Protein AF-A0A9E3TRL7-F1 (afdb_monomer)

Radius of gyration: 17.36 Å; Cα contacts (8 Å, |Δi|>4): 74; chains: 1; bounding box: 48×27×43 Å

Solvent-accessible surface area (backbone atoms only — not comparable to full-atom values): 5592 Å² total; per-residue (Å²): 137,81,79,78,60,80,66,54,63,57,51,54,54,38,42,76,64,70,74,45,80,61,47,76,40,93,56,48,76,68,41,51,72,34,53,70,64,36,50,56,51,36,52,52,23,47,75,64,69,25,40,37,30,42,95,90,44,77,41,52,45,81,60,70,53,66,76,56,54,50,54,35,50,54,50,54,52,52,5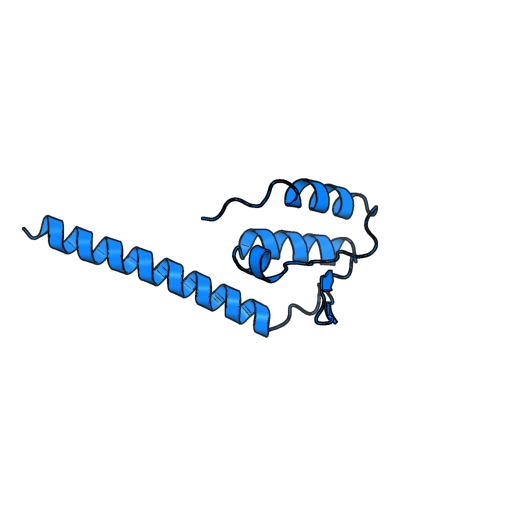3,51,49,52,54,51,51,54,52,53,54,49,54,56,60,72,74,106

pLDDT: mean 71.03, std 10.07, range [49.06, 89.88]

Mean predicted aligned error: 10.87 Å

Sequence (96 aa):
MIDPPAWLSGLMAEIGRHHVGITLGLAMSRLERSCKNWHQLAELCGIFGTPLANQDGAYDPIDYNDGLLVLCGMMSEAELHVIRSSLHDGSRAVAR

Structure (mmCIF, N/CA/C/O backbone):
data_AF-A0A9E3TRL7-F1
#
_entry.id   AF-A0A9E3TRL7-F1
#
loop_
_atom_site.group_PDB
_atom_site.id
_atom_site.type_symbol
_atom_site.label_atom_id
_atom_site.label_alt_id
_atom_site.label_comp_id
_atom_site.label_asym_id
_atom_site.label_entity_id
_atom_site.label_seq_id
_atom_site.pdbx_PDB_ins_code
_atom_site.Cartn_x
_atom_site.Cartn_y
_atom_site.Cartn_z
_atom_site.occupancy
_atom_site.B_iso_or_equiv
_atom_site.auth_seq_id
_atom_site.auth_comp_id
_atom_site.auth_asym_id
_atom_site.auth_atom_id
_atom_site.pdbx_PDB_model_num
ATOM 1 N N . MET A 1 1 ? 10.485 4.138 -11.077 1.00 49.06 1 MET A N 1
ATOM 2 C CA . MET A 1 1 ? 10.049 4.666 -9.768 1.00 49.06 1 MET A CA 1
ATOM 3 C C . MET A 1 1 ? 8.892 5.626 -10.002 1.00 49.06 1 MET A C 1
ATOM 5 O O . MET A 1 1 ? 9.112 6.729 -10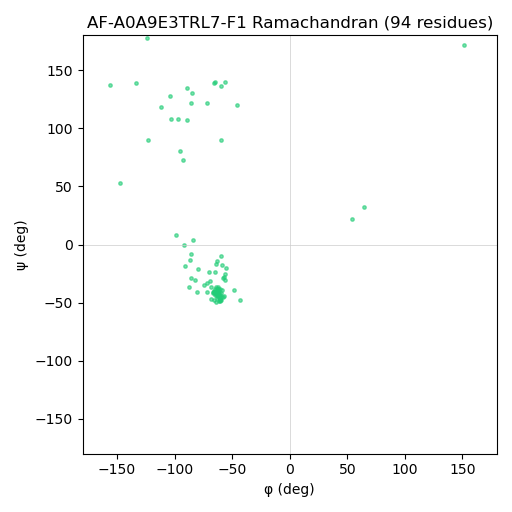.476 1.00 49.06 1 MET A O 1
ATOM 9 N N . ILE A 1 2 ? 7.658 5.152 -9.825 1.00 57.00 2 ILE A N 1
ATOM 10 C CA . ILE A 1 2 ? 6.439 5.951 -10.019 1.00 57.00 2 ILE A CA 1
ATOM 11 C C . ILE A 1 2 ? 6.178 6.693 -8.709 1.00 57.00 2 ILE A C 1
ATOM 13 O O . ILE A 1 2 ? 6.050 6.049 -7.666 1.00 57.00 2 ILE A O 1
ATOM 17 N N . ASP A 1 3 ? 6.123 8.022 -8.746 1.00 56.38 3 ASP A N 1
ATOM 18 C CA . ASP A 1 3 ? 5.806 8.813 -7.559 1.00 56.38 3 ASP A CA 1
ATOM 19 C C . ASP A 1 3 ? 4.415 8.448 -7.009 1.00 56.38 3 ASP A C 1
ATOM 21 O O . ASP A 1 3 ? 3.465 8.287 -7.790 1.00 56.38 3 ASP A O 1
ATOM 25 N N . PRO A 1 4 ? 4.261 8.296 -5.677 1.00 63.44 4 PRO A N 1
ATOM 26 C CA . PRO A 1 4 ? 2.948 8.127 -5.078 1.00 63.44 4 PRO A CA 1
ATOM 27 C C . PRO A 1 4 ? 2.039 9.298 -5.457 1.00 63.44 4 PRO A C 1
ATOM 29 O O . PRO A 1 4 ? 2.471 10.453 -5.436 1.00 63.44 4 PRO A O 1
ATOM 32 N N . PRO A 1 5 ? 0.760 9.037 -5.757 1.00 69.75 5 PRO A N 1
ATOM 33 C CA . PRO A 1 5 ? -0.172 10.115 -6.014 1.00 69.75 5 PRO A CA 1
ATOM 34 C C . PRO A 1 5 ? -0.369 10.948 -4.740 1.00 69.75 5 PRO A C 1
ATOM 36 O O . PRO A 1 5 ? -0.485 10.404 -3.644 1.00 69.75 5 PRO A O 1
ATOM 39 N N . ALA A 1 6 ? -0.445 12.273 -4.887 1.00 74.75 6 ALA A N 1
ATOM 40 C CA . ALA A 1 6 ? -0.454 13.222 -3.767 1.00 74.75 6 ALA A CA 1
ATOM 41 C C . ALA A 1 6 ? -1.567 12.982 -2.724 1.00 74.75 6 ALA A C 1
ATOM 43 O O . ALA A 1 6 ? -1.415 13.344 -1.559 1.00 74.75 6 ALA A O 1
ATOM 44 N N . TRP A 1 7 ? -2.674 12.346 -3.119 1.00 77.12 7 TRP A N 1
ATOM 45 C CA . TRP A 1 7 ? -3.774 12.007 -2.214 1.00 77.12 7 TRP A CA 1
ATOM 46 C C . TRP A 1 7 ? -3.422 10.895 -1.211 1.00 77.12 7 TRP A C 1
ATOM 48 O O . TRP A 1 7 ? -4.036 10.829 -0.147 1.00 77.12 7 TRP A O 1
ATOM 58 N N . LEU A 1 8 ? -2.434 10.043 -1.513 1.00 76.44 8 LEU A N 1
ATOM 59 C CA . LEU A 1 8 ? -2.083 8.884 -0.689 1.00 76.44 8 LEU A CA 1
ATOM 60 C C . LEU A 1 8 ? -1.588 9.300 0.700 1.00 76.44 8 LEU A C 1
ATOM 62 O O . LEU A 1 8 ? -2.023 8.744 1.704 1.00 76.44 8 LEU A O 1
ATOM 66 N N . SER A 1 9 ? -0.726 10.314 0.764 1.00 79.44 9 SER A N 1
ATOM 67 C CA . SER A 1 9 ? -0.181 10.817 2.029 1.00 79.44 9 SER A CA 1
ATOM 68 C C . SER A 1 9 ? -1.268 11.410 2.929 1.00 79.44 9 SER A C 1
ATOM 70 O O . SER A 1 9 ? -1.228 11.230 4.143 1.00 79.44 9 SER A O 1
ATOM 72 N N . GLY A 1 10 ? -2.260 12.087 2.338 1.00 80.94 10 GLY A N 1
ATOM 73 C CA . GLY A 1 10 ? -3.413 12.611 3.073 1.00 80.94 10 GLY A CA 1
ATOM 74 C C . GLY A 1 10 ? -4.291 11.494 3.636 1.00 80.94 10 GLY A C 1
ATOM 75 O O . GLY A 1 10 ? -4.679 11.548 4.797 1.00 80.94 10 GLY A O 1
ATOM 76 N N . LEU A 1 11 ? -4.532 10.441 2.850 1.00 79.88 11 LEU A N 1
ATOM 77 C CA . LEU A 1 11 ? -5.282 9.272 3.308 1.00 79.88 11 LEU A CA 1
ATOM 78 C C . LEU A 1 11 ? -4.567 8.542 4.456 1.00 79.88 11 LEU A C 1
ATOM 80 O O . LEU A 1 11 ? -5.195 8.224 5.461 1.00 79.88 11 LEU A O 1
ATOM 84 N N . MET A 1 12 ? -3.255 8.315 4.337 1.00 78.38 12 MET A N 1
ATOM 85 C CA . MET A 1 12 ? -2.447 7.692 5.394 1.00 78.38 12 MET A CA 1
ATOM 86 C C . MET A 1 12 ? -2.491 8.491 6.703 1.00 78.38 12 MET A C 1
ATOM 88 O O . MET A 1 12 ? -2.577 7.903 7.780 1.00 78.38 12 MET A O 1
ATOM 92 N N . ALA A 1 13 ? -2.471 9.825 6.619 1.00 82.75 13 ALA A N 1
ATOM 93 C CA . ALA A 1 13 ? -2.585 10.691 7.789 1.00 82.75 13 ALA A CA 1
ATOM 94 C C . ALA A 1 13 ? -3.953 10.565 8.484 1.00 82.75 13 ALA A C 1
ATOM 96 O O . ALA A 1 13 ? -4.012 10.555 9.712 1.00 82.75 13 ALA A O 1
ATOM 97 N N . GLU A 1 14 ? -5.039 10.430 7.722 1.00 80.06 14 GLU A N 1
ATOM 98 C CA . GLU A 1 14 ? -6.389 10.267 8.275 1.00 80.06 14 GLU A CA 1
ATOM 99 C C . GLU A 1 14 ? -6.633 8.860 8.848 1.00 80.06 14 GLU A C 1
ATOM 101 O O . GLU A 1 14 ? -7.274 8.731 9.896 1.00 80.06 14 GLU A O 1
ATOM 106 N N . ILE A 1 15 ? -6.048 7.815 8.246 1.00 80.12 15 ILE A N 1
ATOM 107 C CA . ILE A 1 15 ? -6.012 6.461 8.832 1.00 80.12 15 ILE A CA 1
ATOM 108 C C . ILE A 1 15 ? -5.280 6.495 10.179 1.00 80.12 15 ILE A C 1
ATOM 110 O O . ILE A 1 15 ? -5.806 6.011 11.179 1.00 80.12 15 ILE A O 1
ATOM 114 N N . GLY A 1 16 ? -4.115 7.153 10.237 1.00 76.12 16 GLY A N 1
ATOM 115 C CA . GLY A 1 16 ? -3.331 7.290 11.469 1.00 76.12 16 GLY A CA 1
ATOM 116 C C . GLY A 1 16 ? -4.026 8.074 12.590 1.00 76.12 16 GLY A C 1
ATOM 117 O O . GLY A 1 16 ? -3.599 8.027 13.742 1.00 76.12 16 GLY A O 1
ATOM 118 N N . ARG A 1 17 ? -5.110 8.789 12.274 1.00 81.75 17 ARG A N 1
ATOM 119 C CA . ARG A 1 17 ? -5.953 9.519 13.232 1.00 81.75 17 ARG A CA 1
ATOM 120 C C . ARG A 1 17 ? -7.222 8.760 13.625 1.00 81.75 17 ARG A C 1
ATOM 122 O O . ARG A 1 17 ? -8.083 9.359 14.268 1.00 81.75 17 ARG A O 1
ATOM 129 N N . HIS A 1 18 ? -7.374 7.492 13.228 1.00 72.44 18 HIS A N 1
ATOM 130 C CA . HIS A 1 18 ? -8.597 6.693 13.409 1.00 72.44 18 HIS A CA 1
ATOM 131 C C . HIS A 1 18 ? -9.876 7.351 12.841 1.00 72.44 18 HIS A C 1
ATOM 133 O O . HIS A 1 18 ? -10.985 7.025 13.258 1.00 72.44 18 HIS A O 1
ATOM 139 N N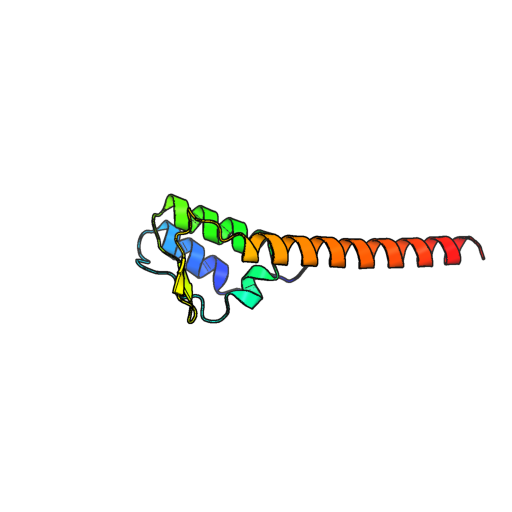 . HIS A 1 19 ? -9.751 8.279 11.886 1.00 75.81 19 HIS A N 1
ATOM 140 C CA . HIS A 1 19 ? -10.903 8.958 11.273 1.00 75.81 19 HIS A CA 1
ATOM 141 C C . HIS A 1 19 ? -11.504 8.177 10.095 1.00 75.81 19 HIS A C 1
ATOM 143 O O . HIS A 1 19 ? -12.565 8.533 9.584 1.00 75.81 19 HIS A O 1
ATOM 149 N N . VAL A 1 20 ? -10.844 7.100 9.667 1.00 72.69 20 VAL A N 1
ATOM 150 C CA . VAL A 1 20 ? -11.249 6.268 8.532 1.00 72.69 20 VAL A CA 1
ATOM 151 C C . VAL A 1 20 ? -11.680 4.903 9.058 1.00 72.69 20 VAL A C 1
ATOM 153 O O . VAL A 1 20 ? -10.880 4.206 9.664 1.00 72.69 20 VAL A O 1
ATOM 156 N N . GLY A 1 21 ? -12.941 4.520 8.841 1.00 64.50 21 GLY A N 1
ATOM 157 C CA . GLY A 1 21 ? -13.462 3.199 9.227 1.00 64.50 21 GLY A CA 1
ATOM 158 C C . GLY A 1 21 ? -13.334 2.128 8.138 1.00 64.50 21 GLY A C 1
ATOM 159 O O . GLY A 1 21 ? -13.416 0.941 8.434 1.00 64.50 21 GLY A O 1
ATOM 160 N N . ILE A 1 22 ? -13.143 2.534 6.879 1.00 65.69 22 ILE A N 1
ATOM 161 C CA . ILE A 1 22 ? -12.927 1.638 5.738 1.00 65.69 22 ILE A CA 1
ATOM 162 C C . ILE A 1 22 ? -12.177 2.385 4.633 1.00 65.69 22 ILE A C 1
ATOM 164 O O . ILE A 1 22 ? -12.499 3.537 4.329 1.00 65.69 22 ILE A O 1
ATOM 168 N N . THR A 1 23 ? -11.193 1.733 4.017 1.00 70.38 23 THR A N 1
ATOM 169 C CA . THR A 1 23 ? -10.439 2.311 2.898 1.00 70.38 23 THR A CA 1
ATOM 170 C C . THR A 1 23 ? -10.924 1.700 1.588 1.00 70.38 23 THR A C 1
ATOM 172 O O . THR A 1 23 ? -10.641 0.540 1.302 1.00 70.38 23 THR A O 1
ATOM 175 N N . LEU A 1 24 ? -11.657 2.476 0.780 1.00 65.50 24 LEU A N 1
ATOM 176 C CA . LEU A 1 24 ? -12.1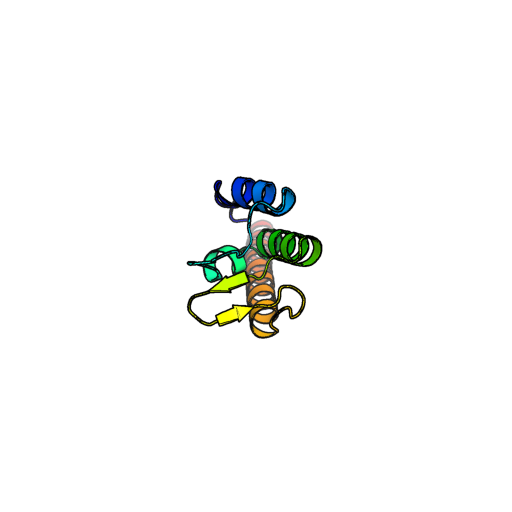74 2.039 -0.522 1.00 65.50 24 LEU A CA 1
ATOM 177 C C . LEU A 1 24 ? -11.165 2.329 -1.638 1.00 65.50 24 LEU A C 1
ATOM 179 O O . LEU A 1 24 ? -10.975 3.479 -2.038 1.00 65.50 24 LEU A O 1
ATOM 183 N N . GLY A 1 25 ? -10.516 1.295 -2.166 1.00 65.25 25 GLY A N 1
ATOM 184 C CA . GLY A 1 25 ? -9.511 1.444 -3.212 1.00 65.25 25 GLY A CA 1
ATOM 185 C C . GLY A 1 25 ? -10.084 1.255 -4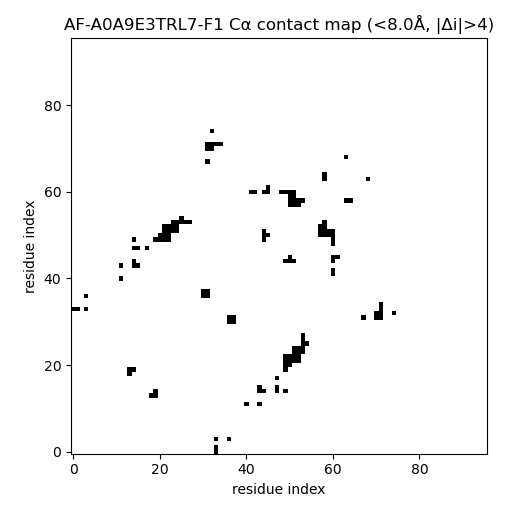.611 1.00 65.25 25 GLY A C 1
ATOM 186 O O . GLY A 1 25 ? -9.861 0.228 -5.230 1.00 65.25 25 GLY A O 1
ATOM 187 N N . LEU A 1 26 ? -10.727 2.285 -5.172 1.00 54.75 26 LEU A N 1
ATOM 188 C CA . LEU A 1 26 ? -11.307 2.260 -6.532 1.00 54.75 26 LEU A CA 1
ATOM 189 C C . LEU A 1 26 ? -10.282 1.984 -7.663 1.00 54.75 26 LEU A C 1
ATOM 191 O O . LEU A 1 26 ? -10.648 1.809 -8.822 1.00 54.75 26 LEU A O 1
ATOM 195 N N . ALA A 1 27 ? -8.985 1.992 -7.344 1.00 56.88 27 ALA A N 1
ATOM 196 C CA . ALA A 1 27 ? -7.901 1.649 -8.256 1.00 56.88 27 ALA A CA 1
ATOM 197 C C . ALA A 1 27 ? -6.728 0.989 -7.507 1.00 56.88 27 ALA A C 1
ATOM 199 O O . ALA A 1 27 ? -5.586 1.444 -7.641 1.00 56.88 27 ALA A O 1
ATOM 200 N N . MET A 1 28 ? -7.004 -0.069 -6.725 1.00 61.50 28 MET A N 1
ATOM 201 C CA . MET A 1 28 ? -5.979 -0.897 -6.061 1.00 61.50 28 MET A CA 1
ATOM 202 C C . MET A 1 28 ? -4.811 -1.199 -7.012 1.00 61.50 28 MET A C 1
ATOM 204 O O . MET A 1 28 ? -3.675 -0.853 -6.712 1.00 61.50 28 MET A O 1
ATOM 208 N N . SER A 1 29 ? -5.092 -1.636 -8.243 1.00 59.06 29 SER A N 1
ATOM 209 C CA . SER A 1 29 ? -4.088 -1.973 -9.269 1.00 59.06 29 SER A CA 1
ATOM 210 C C . SER A 1 29 ? -3.071 -0.873 -9.629 1.00 59.06 29 SER A C 1
ATOM 212 O O . SER A 1 29 ? -2.027 -1.154 -10.226 1.00 59.06 29 SER A O 1
ATOM 214 N N . ARG A 1 30 ? -3.353 0.408 -9.345 1.00 63.75 30 ARG A N 1
ATOM 215 C CA . ARG A 1 30 ? -2.393 1.517 -9.540 1.00 63.75 30 ARG A CA 1
ATOM 216 C C . ARG A 1 30 ? -1.466 1.688 -8.338 1.00 63.75 30 ARG A C 1
ATOM 218 O O . ARG A 1 30 ? -0.339 2.139 -8.504 1.00 63.75 30 ARG A O 1
ATOM 225 N N . LEU A 1 31 ? -1.950 1.326 -7.158 1.00 61.59 31 LEU A N 1
ATOM 226 C CA . LEU A 1 31 ? -1.225 1.314 -5.893 1.00 61.59 31 LEU A CA 1
ATOM 227 C C . LEU A 1 31 ? -0.352 0.061 -5.770 1.00 61.59 31 LEU A C 1
ATOM 229 O O . LEU A 1 31 ? 0.814 0.176 -5.419 1.00 61.59 31 LEU A O 1
ATOM 233 N N . GLU A 1 32 ? -0.868 -1.092 -6.194 1.00 62.25 32 GLU A N 1
ATOM 234 C CA . GLU A 1 32 ? -0.140 -2.364 -6.340 1.00 62.25 32 GLU A CA 1
ATOM 235 C C . GLU A 1 32 ? 1.055 -2.252 -7.282 1.00 62.25 32 GLU A C 1
ATOM 237 O O . GLU A 1 32 ? 2.071 -2.917 -7.107 1.00 62.25 32 GLU A O 1
ATOM 242 N N . ARG A 1 33 ? 0.955 -1.333 -8.253 1.00 63.66 33 ARG A N 1
ATOM 243 C CA . ARG A 1 33 ? 2.055 -0.984 -9.152 1.00 63.66 33 ARG A CA 1
ATOM 244 C C . ARG A 1 33 ? 3.265 -0.358 -8.463 1.00 63.66 33 ARG A C 1
ATOM 246 O O . ARG A 1 33 ? 4.340 -0.294 -9.050 1.00 63.66 33 ARG A O 1
ATOM 253 N N . SER A 1 34 ? 3.087 0.113 -7.232 1.00 67.75 34 SER A N 1
ATOM 254 C CA . SER A 1 34 ? 4.149 0.594 -6.363 1.00 67.75 34 SER A CA 1
ATOM 255 C C . SER A 1 34 ? 4.122 -0.196 -5.059 1.00 67.75 34 SER A C 1
ATOM 257 O O . SER A 1 34 ? 3.495 0.204 -4.075 1.00 67.75 34 SER A O 1
ATOM 259 N N . CYS A 1 35 ? 4.860 -1.307 -5.045 1.00 69.19 35 CYS A N 1
ATOM 260 C CA . CYS A 1 35 ? 4.961 -2.215 -3.901 1.00 69.19 35 CYS A CA 1
ATOM 261 C C . CYS A 1 35 ? 5.239 -1.499 -2.581 1.00 69.19 35 CYS A C 1
ATOM 263 O O . CYS A 1 35 ? 4.647 -1.837 -1.564 1.00 69.19 35 CYS A O 1
ATOM 265 N N . LYS A 1 36 ? 6.096 -0.471 -2.604 1.00 73.44 36 LYS A N 1
ATOM 266 C CA . LYS A 1 36 ? 6.446 0.323 -1.422 1.00 73.44 36 LYS A CA 1
ATOM 267 C C . LYS A 1 36 ? 5.245 1.081 -0.849 1.00 73.44 36 LYS A C 1
ATOM 269 O O . LYS A 1 36 ? 5.000 1.033 0.352 1.00 73.44 36 LYS A O 1
ATOM 274 N N . ASN A 1 37 ? 4.511 1.782 -1.709 1.00 73.69 37 ASN A N 1
ATOM 275 C CA . ASN A 1 37 ? 3.375 2.607 -1.301 1.00 73.69 37 ASN A CA 1
ATOM 276 C C . ASN A 1 37 ? 2.216 1.739 -0.804 1.00 73.69 37 ASN 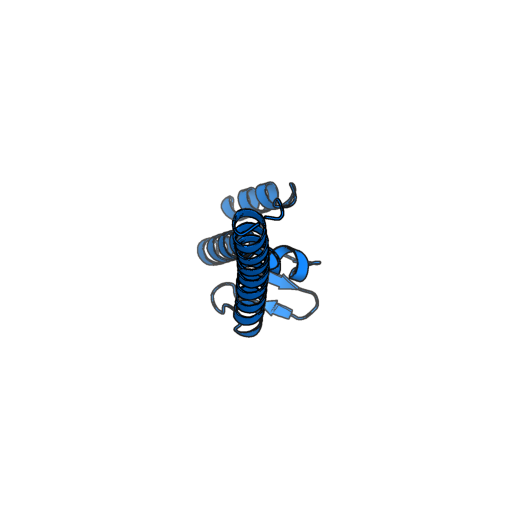A C 1
ATOM 278 O O . ASN A 1 37 ? 1.534 2.098 0.153 1.00 73.69 37 ASN A O 1
ATOM 282 N N . TRP A 1 38 ? 2.026 0.586 -1.445 1.00 72.00 38 TRP A N 1
ATOM 283 C CA . TRP A 1 38 ? 1.052 -0.410 -1.028 1.00 72.00 38 TRP A CA 1
ATOM 284 C C . TRP A 1 38 ? 1.400 -1.036 0.325 1.00 72.00 38 TRP A C 1
ATOM 286 O O . TRP A 1 38 ? 0.548 -1.054 1.208 1.00 72.00 38 TRP A O 1
ATOM 296 N N . HIS A 1 39 ? 2.650 -1.471 0.528 1.00 73.75 39 HIS A N 1
ATOM 297 C CA . HIS A 1 39 ? 3.086 -2.047 1.806 1.00 73.75 39 HIS A CA 1
ATOM 298 C C . HIS A 1 39 ? 2.887 -1.072 2.970 1.00 73.75 39 HIS A C 1
ATOM 300 O O . HIS A 1 39 ? 2.332 -1.461 3.991 1.00 73.75 39 HIS A O 1
ATOM 306 N N . GLN A 1 40 ? 3.260 0.203 2.801 1.00 77.56 40 GLN A N 1
ATOM 307 C CA . GLN A 1 40 ? 3.035 1.217 3.840 1.00 77.56 40 GLN A CA 1
ATOM 308 C C . GLN A 1 40 ? 1.548 1.435 4.141 1.00 77.56 40 GLN A C 1
ATOM 310 O O . GLN A 1 40 ? 1.182 1.669 5.291 1.00 77.56 40 GLN A O 1
ATOM 315 N N . LEU A 1 41 ? 0.683 1.378 3.123 1.00 75.88 41 LEU A N 1
ATOM 316 C CA . LEU A 1 41 ? -0.759 1.516 3.318 1.00 75.88 41 LEU A CA 1
ATOM 317 C C . LEU A 1 41 ? -1.319 0.308 4.075 1.00 75.88 41 LEU A C 1
ATOM 319 O O . LEU A 1 41 ? -2.069 0.498 5.026 1.00 75.88 41 LEU A O 1
ATOM 323 N N . ALA A 1 42 ? -0.944 -0.909 3.673 1.00 74.31 42 ALA A N 1
ATOM 324 C CA . ALA A 1 42 ? -1.387 -2.149 4.303 1.00 74.31 42 ALA A CA 1
ATOM 325 C C . ALA A 1 42 ? -0.913 -2.252 5.760 1.00 74.31 42 ALA A C 1
ATOM 327 O O . ALA A 1 42 ? -1.702 -2.597 6.633 1.00 74.31 42 ALA A O 1
ATOM 328 N N . GLU A 1 43 ? 0.335 -1.870 6.040 1.00 76.12 43 GLU A N 1
ATOM 329 C CA . GLU A 1 43 ? 0.900 -1.835 7.391 1.00 76.12 43 GLU A CA 1
ATOM 330 C C . GLU A 1 43 ? 0.136 -0.858 8.294 1.00 76.12 43 GLU A C 1
ATOM 332 O O . GLU A 1 43 ? -0.305 -1.234 9.380 1.00 76.12 43 GLU A O 1
ATOM 337 N N . LEU A 1 44 ? -0.114 0.371 7.824 1.00 75.88 44 LEU A N 1
ATOM 338 C CA . LEU A 1 44 ? -0.955 1.326 8.549 1.00 75.88 44 LEU A CA 1
ATOM 339 C C . LEU A 1 44 ? -2.375 0.782 8.737 1.00 75.88 44 LEU A C 1
ATOM 341 O O . LEU A 1 44 ? -2.926 0.859 9.831 1.00 75.88 44 LEU A O 1
ATOM 345 N N . CYS A 1 45 ? -2.965 0.188 7.704 1.00 75.69 45 CYS A N 1
ATOM 346 C CA . CYS A 1 45 ? -4.307 -0.368 7.806 1.00 75.69 45 CYS A CA 1
ATOM 347 C C . CYS A 1 45 ? -4.389 -1.500 8.842 1.00 75.69 45 CYS A C 1
ATOM 349 O O . CYS A 1 45 ? -5.334 -1.524 9.627 1.00 75.69 45 CYS A O 1
ATOM 351 N N . GLY A 1 46 ? -3.379 -2.373 8.907 1.00 71.00 46 GLY A N 1
ATOM 352 C CA . GLY A 1 46 ? -3.270 -3.436 9.907 1.00 71.00 46 GLY A CA 1
ATOM 353 C C . GLY A 1 46 ? -3.057 -2.909 11.329 1.00 71.00 46 GLY A C 1
ATOM 354 O O . GLY A 1 46 ? -3.701 -3.387 12.257 1.00 71.00 46 GLY A O 1
ATOM 355 N N . ILE A 1 47 ? -2.222 -1.877 11.505 1.00 76.31 47 ILE A N 1
ATOM 356 C CA . ILE A 1 47 ? -1.980 -1.240 12.813 1.00 76.31 47 ILE A CA 1
ATOM 357 C C . ILE A 1 47 ? -3.250 -0.565 13.347 1.00 76.31 47 ILE A C 1
ATO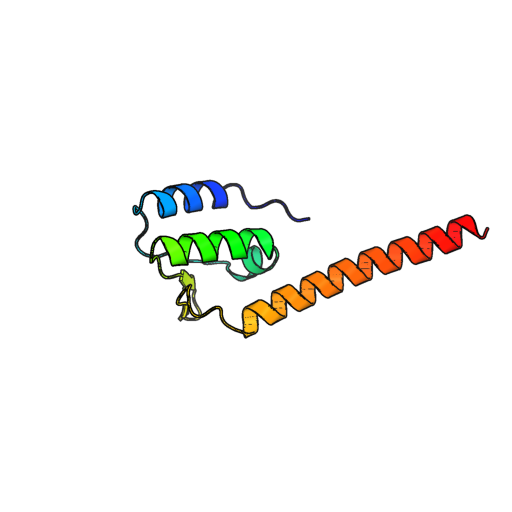M 359 O O . ILE A 1 47 ? -3.567 -0.680 14.529 1.00 76.31 47 ILE A O 1
ATOM 363 N N . PHE A 1 48 ? -3.979 0.142 12.481 1.00 77.31 48 PHE A N 1
ATOM 364 C CA . PHE A 1 48 ? -5.160 0.920 12.863 1.00 77.31 48 PHE A CA 1
ATOM 365 C C . PHE A 1 48 ? -6.477 0.133 12.746 1.00 77.31 48 PHE A C 1
ATOM 367 O O . PHE A 1 48 ? -7.535 0.673 13.072 1.00 77.31 48 PHE A O 1
ATOM 374 N N . GLY A 1 49 ? -6.426 -1.133 12.313 1.00 71.81 49 GLY A N 1
ATOM 375 C CA . GLY A 1 49 ? -7.593 -2.008 12.164 1.00 71.81 49 GLY A CA 1
ATOM 376 C C . GLY A 1 49 ? -8.585 -1.528 11.104 1.00 71.81 49 GLY A C 1
ATOM 377 O O . GLY A 1 49 ? -9.791 -1.698 11.267 1.00 71.81 49 GLY A O 1
ATOM 378 N N . THR A 1 50 ? -8.097 -0.884 10.042 1.00 74.81 50 THR A N 1
ATOM 379 C CA . THR A 1 50 ? -8.945 -0.334 8.977 1.00 74.81 50 THR A CA 1
ATOM 380 C C . THR A 1 50 ? -9.011 -1.310 7.801 1.00 74.81 50 THR A C 1
ATOM 382 O O . THR A 1 50 ? -8.017 -1.482 7.096 1.00 74.81 50 THR A O 1
ATOM 385 N N . PRO A 1 51 ? -10.152 -1.986 7.569 1.00 68.50 51 PRO A N 1
ATOM 386 C CA . PRO A 1 51 ? -10.272 -2.926 6.464 1.00 68.50 51 PRO A CA 1
ATOM 387 C C . PRO A 1 51 ? -10.176 -2.197 5.119 1.00 68.50 51 PRO A C 1
ATOM 389 O O . PRO A 1 51 ? -10.733 -1.108 4.925 1.00 68.50 51 PRO A O 1
ATOM 392 N N . LEU A 1 52 ? -9.460 -2.808 4.178 1.00 74.06 52 LEU A N 1
ATOM 393 C CA . LEU A 1 52 ? -9.352 -2.342 2.800 1.00 74.06 52 LEU A CA 1
ATOM 394 C C . LEU A 1 52 ? -10.481 -2.981 2.000 1.00 74.06 52 LEU A C 1
ATOM 396 O O . LEU A 1 52 ? -10.713 -4.169 2.119 1.00 74.06 52 LEU A O 1
ATOM 400 N N . ALA A 1 53 ? -11.197 -2.238 1.168 1.00 67.38 53 ALA A N 1
ATOM 401 C CA . ALA A 1 53 ? -12.230 -2.812 0.312 1.00 67.38 53 ALA A CA 1
ATOM 402 C C . ALA A 1 53 ? -12.108 -2.291 -1.119 1.00 67.38 53 ALA A C 1
ATOM 404 O O . ALA A 1 53 ? -11.840 -1.114 -1.348 1.00 67.38 53 ALA A O 1
ATOM 405 N N . ASN A 1 54 ? -12.298 -3.177 -2.089 1.00 67.31 54 ASN A N 1
ATOM 406 C CA . ASN A 1 54 ? -12.363 -2.859 -3.512 1.00 67.31 54 ASN A CA 1
ATOM 407 C C . ASN A 1 54 ? -13.687 -3.362 -4.107 1.00 67.31 54 ASN A C 1
ATOM 409 O O . ASN A 1 54 ? -14.484 -4.010 -3.431 1.00 67.31 54 ASN A O 1
ATOM 413 N N . GLN A 1 55 ? -13.901 -3.093 -5.396 1.00 57.62 55 GLN A N 1
ATOM 414 C CA . GLN A 1 55 ? -15.021 -3.605 -6.188 1.00 57.62 55 GLN A CA 1
ATOM 415 C C . GLN A 1 55 ? -15.100 -5.140 -6.201 1.00 57.62 55 GLN A C 1
ATOM 417 O O . GLN A 1 55 ? -16.196 -5.682 -6.309 1.00 57.62 55 GLN A O 1
ATOM 422 N N . ASP A 1 56 ? -13.963 -5.821 -6.044 1.00 57.81 56 ASP A N 1
ATOM 423 C CA . ASP A 1 56 ? -13.875 -7.284 -6.026 1.00 57.81 56 ASP A CA 1
ATOM 424 C C . ASP A 1 56 ? -14.101 -7.899 -4.628 1.00 57.81 56 ASP A C 1
ATOM 426 O O . ASP A 1 56 ? -14.326 -9.103 -4.519 1.00 57.81 56 ASP A O 1
ATOM 430 N N . GLY A 1 57 ? -14.079 -7.098 -3.553 1.00 62.22 57 GLY A N 1
ATOM 431 C CA . GLY A 1 57 ? -14.295 -7.581 -2.185 1.00 62.22 57 GLY A CA 1
ATOM 432 C C . GLY A 1 57 ? -13.597 -6.761 -1.095 1.00 62.22 57 GLY A C 1
ATOM 433 O O . GLY A 1 57 ? -12.800 -5.864 -1.373 1.00 62.22 57 GLY A O 1
ATOM 434 N N . ALA A 1 58 ? -13.913 -7.072 0.165 1.00 63.53 58 ALA A N 1
ATOM 435 C CA . ALA A 1 58 ? -13.186 -6.568 1.328 1.00 63.53 58 ALA A CA 1
ATOM 436 C C . ALA A 1 58 ? -11.966 -7.458 1.607 1.00 63.53 58 ALA A C 1
ATOM 438 O O . ALA A 1 58 ? -12.085 -8.679 1.666 1.00 63.53 58 ALA A O 1
ATOM 439 N N . TYR A 1 59 ? -10.814 -6.830 1.781 1.00 64.44 59 TYR A N 1
ATOM 440 C CA . TYR A 1 59 ? -9.537 -7.423 2.138 1.00 64.44 59 TYR A CA 1
ATOM 441 C C . TYR A 1 59 ? -9.251 -7.138 3.608 1.00 64.44 59 TYR A C 1
ATOM 443 O O . TYR A 1 59 ? -9.270 -5.983 4.055 1.00 64.44 59 TYR A O 1
ATOM 451 N N . ASP A 1 60 ? -8.953 -8.197 4.350 1.00 62.09 60 ASP A N 1
ATOM 452 C CA . ASP A 1 60 ? -8.324 -8.041 5.649 1.00 62.09 60 ASP A CA 1
ATOM 453 C C . ASP A 1 60 ? -6.865 -7.611 5.409 1.00 62.09 60 ASP A C 1
ATOM 455 O O . ASP A 1 60 ? -6.136 -8.319 4.716 1.00 62.09 60 ASP A O 1
ATOM 459 N N . PRO A 1 61 ? -6.412 -6.456 5.925 1.00 58.66 61 PRO A N 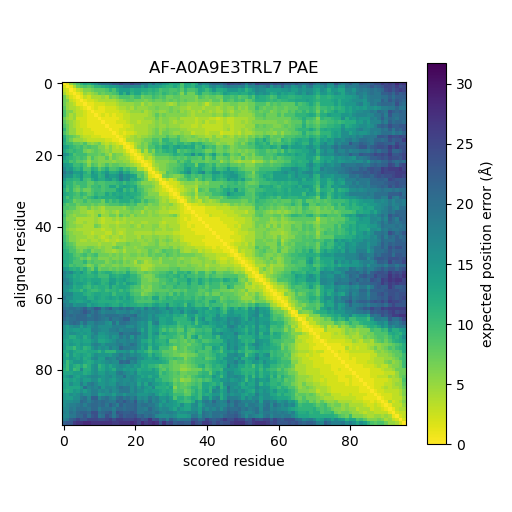1
ATOM 460 C CA . PRO A 1 61 ? -5.014 -6.045 5.809 1.00 58.66 61 PRO A CA 1
ATOM 461 C C . PRO A 1 61 ? -4.025 -7.045 6.435 1.00 58.66 61 PRO A C 1
ATOM 463 O O . PRO A 1 61 ? -2.837 -6.982 6.122 1.00 58.66 61 PRO A O 1
ATOM 466 N N . ILE A 1 62 ? -4.489 -7.953 7.303 1.00 60.09 62 ILE A N 1
ATOM 467 C CA . ILE A 1 62 ? -3.693 -9.033 7.903 1.00 60.09 62 ILE A CA 1
ATOM 468 C C . ILE A 1 62 ? -3.581 -10.235 6.952 1.00 60.09 62 ILE A C 1
ATOM 470 O O . ILE A 1 62 ? -2.563 -10.927 6.945 1.00 60.09 62 ILE A O 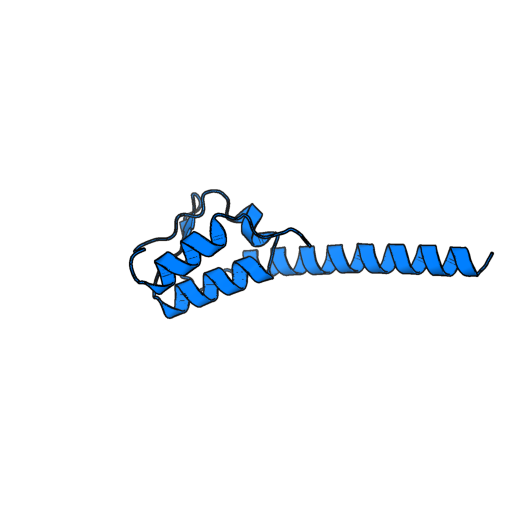1
ATOM 474 N N . ASP A 1 63 ? -4.599 -10.458 6.119 1.00 58.94 63 ASP A N 1
ATOM 475 C CA . ASP A 1 63 ? -4.627 -11.505 5.100 1.00 58.94 63 ASP A CA 1
ATOM 476 C C . ASP A 1 63 ? -4.111 -10.920 3.780 1.00 58.94 63 ASP A C 1
ATOM 478 O O . ASP A 1 63 ? -4.855 -10.567 2.860 1.00 58.94 63 ASP A O 1
ATOM 482 N N . TYR A 1 64 ? -2.796 -10.698 3.745 1.00 54.31 64 TYR A N 1
ATOM 483 C CA . TYR A 1 64 ? -2.070 -10.181 2.590 1.00 54.31 64 TYR A CA 1
ATOM 484 C C . TYR A 1 64 ? -2.256 -11.141 1.404 1.00 54.31 64 TYR A C 1
ATOM 486 O O . TYR A 1 64 ? -1.498 -12.087 1.226 1.00 54.31 64 TYR A O 1
ATOM 494 N N . ASN A 1 65 ? -3.304 -10.906 0.614 1.00 57.41 65 ASN A N 1
ATOM 495 C CA . ASN A 1 65 ? -3.737 -11.747 -0.498 1.00 57.41 65 ASN A CA 1
ATOM 496 C C . ASN A 1 65 ? -2.555 -12.177 -1.399 1.00 57.41 65 ASN A C 1
ATOM 498 O O . ASN A 1 65 ? -1.889 -11.340 -2.015 1.00 57.41 65 ASN A O 1
ATOM 502 N N . ASP A 1 66 ? -2.319 -13.485 -1.520 1.00 55.59 66 ASP A N 1
ATOM 503 C CA . ASP A 1 66 ? -1.191 -14.075 -2.259 1.00 55.59 66 ASP A CA 1
ATOM 504 C C . ASP A 1 66 ? -1.122 -13.638 -3.736 1.00 55.59 66 ASP A C 1
ATOM 506 O O . ASP A 1 66 ? -0.037 -13.483 -4.300 1.00 55.59 66 ASP A O 1
ATOM 510 N N . GLY A 1 67 ? -2.266 -13.358 -4.376 1.00 56.34 67 GLY A N 1
ATOM 511 C CA . GLY A 1 67 ? -2.304 -12.887 -5.772 1.00 56.34 67 GLY A CA 1
ATOM 512 C C . GLY A 1 67 ? -1.650 -11.512 -5.981 1.00 56.34 67 GLY A C 1
ATOM 513 O O . GLY A 1 67 ? -1.167 -11.181 -7.063 1.00 56.34 67 GLY A O 1
ATOM 514 N N . LEU A 1 68 ? -1.592 -10.728 -4.913 1.00 60.28 68 LEU A N 1
ATOM 515 C CA . LEU A 1 68 ? -1.106 -9.357 -4.862 1.00 60.28 68 LEU A CA 1
ATOM 516 C C . LEU A 1 68 ? 0.414 -9.323 -4.613 1.00 60.28 68 LEU A C 1
ATOM 518 O O . LEU A 1 68 ? 1.141 -8.540 -5.233 1.00 60.28 68 LEU A O 1
ATOM 522 N N . LEU A 1 69 ? 0.914 -10.255 -3.788 1.00 59.75 69 LEU A N 1
ATOM 523 C CA . LEU A 1 69 ? 2.346 -10.544 -3.646 1.00 59.75 69 LEU A CA 1
ATOM 524 C C . LEU A 1 69 ? 2.968 -10.920 -4.998 1.00 59.75 69 LEU A C 1
ATOM 526 O O . LEU A 1 69 ? 4.034 -10.414 -5.354 1.00 59.75 69 LEU A O 1
ATOM 530 N N . VAL A 1 70 ? 2.277 -11.770 -5.766 1.00 62.56 70 VAL A N 1
ATOM 531 C CA . VAL A 1 70 ? 2.728 -12.222 -7.090 1.00 62.56 70 VAL A CA 1
ATOM 532 C C . VAL A 1 70 ? 2.869 -11.048 -8.059 1.00 62.56 70 VAL A C 1
ATOM 534 O O . VAL A 1 70 ? 3.886 -10.950 -8.744 1.00 62.56 70 VAL A O 1
ATOM 537 N N . LEU A 1 71 ? 1.907 -10.121 -8.090 1.00 63.66 71 LEU A N 1
ATOM 538 C CA . LEU A 1 71 ? 1.969 -8.951 -8.970 1.00 63.66 71 LEU A CA 1
ATOM 539 C C . LEU A 1 71 ? 3.153 -8.031 -8.626 1.00 63.66 71 LEU A C 1
ATOM 541 O O . LEU A 1 71 ? 3.858 -7.561 -9.523 1.00 63.66 71 LEU A O 1
ATOM 545 N N . CYS A 1 72 ? 3.415 -7.833 -7.334 1.00 73.00 72 CYS A N 1
ATOM 546 C CA . CYS A 1 72 ? 4.598 -7.111 -6.870 1.00 73.00 72 CYS A CA 1
ATOM 547 C C . CYS A 1 72 ? 5.908 -7.800 -7.271 1.00 73.00 72 CYS A C 1
ATOM 549 O O . CYS A 1 72 ? 6.848 -7.138 -7.718 1.00 73.00 72 CYS A O 1
ATOM 551 N N . GLY A 1 73 ? 5.954 -9.130 -7.159 1.00 69.88 73 GLY A N 1
ATOM 552 C CA . GLY A 1 73 ? 7.078 -9.942 -7.621 1.00 69.88 73 GLY A CA 1
ATOM 553 C C . GLY A 1 73 ? 7.329 -9.777 -9.121 1.00 69.88 73 GLY A C 1
ATOM 554 O O . GLY A 1 73 ? 8.453 -9.480 -9.523 1.00 69.88 73 GLY A O 1
ATOM 555 N N . MET A 1 74 ? 6.276 -9.861 -9.941 1.00 70.44 74 MET A N 1
ATOM 556 C CA . MET A 1 74 ? 6.367 -9.687 -11.396 1.00 70.44 74 MET A CA 1
ATOM 557 C C . MET A 1 74 ? 6.881 -8.300 -11.798 1.00 70.44 74 MET A C 1
ATOM 559 O O . MET A 1 74 ? 7.657 -8.175 -12.744 1.00 70.44 74 MET A O 1
ATOM 563 N N . MET A 1 75 ? 6.483 -7.242 -11.089 1.00 71.12 75 MET A N 1
ATOM 564 C CA . MET A 1 75 ? 6.984 -5.893 -11.372 1.00 71.12 75 MET A CA 1
ATOM 565 C C . MET A 1 75 ? 8.435 -5.709 -10.963 1.00 71.12 75 MET A C 1
ATOM 567 O O . MET A 1 75 ? 9.201 -5.124 -11.724 1.00 71.12 75 MET A O 1
ATOM 571 N N . SER A 1 76 ? 8.828 -6.243 -9.805 1.00 73.88 76 SER A N 1
ATOM 572 C CA . SER A 1 76 ? 10.230 -6.237 -9.387 1.00 73.88 76 SER A CA 1
ATOM 573 C C . SER A 1 76 ? 11.114 -6.975 -10.399 1.00 73.88 76 SER A C 1
ATOM 575 O O . SER A 1 76 ? 12.181 -6.485 -10.776 1.00 73.88 76 SER A O 1
ATOM 577 N N . GLU A 1 77 ? 10.644 -8.112 -10.916 1.00 82.06 77 GLU A N 1
ATOM 578 C CA . GLU A 1 77 ? 11.338 -8.869 -11.957 1.00 82.06 77 GLU A CA 1
ATOM 579 C C . GLU A 1 77 ? 11.415 -8.100 -13.288 1.00 82.06 77 GLU A C 1
ATOM 581 O O . GLU A 1 77 ? 12.473 -8.065 -13.924 1.00 82.06 77 GLU A O 1
ATOM 586 N N . ALA A 1 78 ? 10.343 -7.404 -13.680 1.00 82.12 78 ALA A N 1
ATOM 587 C CA . ALA A 1 78 ? 10.334 -6.542 -14.861 1.00 82.12 78 ALA A CA 1
ATOM 588 C C . ALA A 1 78 ? 11.304 -5.350 -14.733 1.00 82.12 78 ALA A C 1
ATOM 590 O O . ALA A 1 78 ? 12.039 -5.050 -15.676 1.00 82.12 78 ALA A O 1
ATOM 591 N N . GLU A 1 79 ? 11.368 -4.688 -13.572 1.00 80.44 79 GLU A N 1
ATOM 592 C CA . GLU A 1 79 ? 12.333 -3.608 -13.315 1.00 80.44 79 GLU A CA 1
ATOM 593 C C . GLU A 1 79 ? 13.781 -4.119 -13.390 1.00 80.44 79 GLU A C 1
ATOM 595 O O . GLU A 1 79 ? 14.636 -3.494 -14.025 1.00 80.44 79 GLU A O 1
ATOM 600 N N . LEU A 1 80 ? 14.055 -5.298 -12.819 1.00 85.44 80 LEU A N 1
ATOM 601 C CA . LEU A 1 80 ? 15.360 -5.956 -12.923 1.00 85.44 80 LEU A CA 1
ATOM 602 C C . LEU A 1 80 ? 15.725 -6.303 -14.370 1.00 85.44 80 LEU A C 1
ATOM 604 O O . LEU A 1 80 ? 16.892 -6.170 -14.753 1.00 85.44 80 LEU A O 1
ATOM 608 N N . HIS A 1 81 ? 14.755 -6.739 -15.175 1.00 87.06 81 HIS A N 1
ATOM 609 C CA . HIS A 1 81 ? 14.965 -7.017 -16.593 1.00 87.06 81 HIS A CA 1
ATOM 610 C C . HIS A 1 81 ? 15.407 -5.757 -17.350 1.00 87.06 81 HIS A C 1
ATOM 612 O O . HIS A 1 81 ? 16.390 -5.800 -18.093 1.00 87.06 81 HIS A O 1
ATOM 618 N N . VAL A 1 82 ? 14.749 -4.620 -17.106 1.00 87.06 82 VAL A N 1
ATOM 619 C CA . VAL A 1 82 ? 15.112 -3.329 -17.713 1.00 87.06 82 VAL A CA 1
ATOM 620 C C . VAL A 1 82 ? 16.531 -2.913 -17.322 1.00 87.06 82 VAL A C 1
ATOM 622 O O . VAL A 1 82 ? 17.335 -2.592 -18.197 1.00 87.06 82 VAL A O 1
ATOM 625 N N . ILE A 1 83 ? 16.878 -2.985 -16.032 1.00 88.19 83 ILE A N 1
ATOM 626 C CA . ILE A 1 83 ? 18.224 -2.634 -15.544 1.00 88.19 83 ILE A CA 1
ATOM 627 C C . ILE A 1 83 ? 19.292 -3.522 -16.197 1.00 88.19 83 ILE A C 1
ATOM 629 O O . ILE A 1 83 ? 20.321 -3.022 -16.660 1.00 88.19 83 ILE A O 1
ATOM 633 N N . ARG A 1 84 ? 19.049 -4.838 -16.277 1.00 89.69 84 ARG A N 1
ATOM 634 C CA . ARG A 1 84 ? 19.959 -5.779 -16.949 1.00 89.69 84 ARG A CA 1
ATOM 635 C C . ARG A 1 84 ? 20.123 -5.464 -18.433 1.00 89.69 84 ARG A C 1
ATOM 637 O O . ARG A 1 84 ? 21.249 -5.514 -18.923 1.00 89.69 84 ARG A O 1
ATOM 644 N N . SER A 1 85 ? 19.039 -5.116 -19.126 1.00 89.75 85 SER A N 1
ATOM 645 C CA . SER A 1 85 ? 19.095 -4.715 -20.535 1.00 89.75 85 SER A CA 1
ATOM 646 C C . SER A 1 85 ? 19.979 -3.482 -20.719 1.00 89.75 85 SER A C 1
ATOM 648 O O . SER A 1 85 ? 20.900 -3.507 -21.532 1.00 89.75 85 SER A O 1
ATOM 650 N N . SER A 1 86 ? 19.778 -2.437 -19.909 1.00 89.00 86 SER A N 1
ATOM 651 C CA . SER A 1 86 ? 20.574 -1.206 -19.994 1.00 89.00 86 SER A CA 1
ATOM 652 C C . SER A 1 86 ? 22.058 -1.427 -19.681 1.00 89.00 86 SER A C 1
ATOM 654 O O . SER A 1 86 ? 22.917 -0.848 -20.343 1.00 89.00 86 SER A O 1
ATOM 656 N N . LEU A 1 87 ? 22.384 -2.283 -18.705 1.00 89.88 87 LEU A N 1
ATOM 657 C CA . LEU A 1 87 ? 23.774 -2.645 -18.395 1.00 89.88 87 LEU A CA 1
ATOM 658 C C . LEU A 1 87 ? 24.444 -3.404 -19.544 1.00 89.88 87 LEU A C 1
ATOM 660 O O . LEU A 1 87 ? 25.605 -3.149 -19.863 1.00 89.88 87 LEU A O 1
ATOM 664 N N . HIS A 1 88 ? 23.720 -4.329 -20.169 1.00 88.38 88 HIS A N 1
ATOM 665 C CA . HIS A 1 88 ? 24.226 -5.089 -21.304 1.00 88.38 88 HIS A CA 1
ATOM 666 C C . HIS A 1 88 ? 24.482 -4.190 -22.522 1.00 88.38 88 HIS A C 1
ATOM 668 O O . HIS A 1 88 ? 25.530 -4.307 -23.161 1.00 88.38 88 HIS A O 1
ATOM 674 N N . ASP A 1 89 ? 23.587 -3.241 -22.795 1.00 86.88 89 ASP A N 1
ATOM 675 C CA . ASP A 1 89 ? 23.772 -2.256 -23.863 1.00 86.88 89 ASP A CA 1
ATOM 676 C C . ASP A 1 89 ? 24.954 -1.315 -23.576 1.00 86.88 89 ASP A C 1
ATOM 678 O O . ASP A 1 89 ? 25.769 -1.058 -24.464 1.00 86.88 89 ASP A O 1
ATOM 682 N N . GLY A 1 90 ? 25.124 -0.874 -22.325 1.00 83.69 90 GLY A N 1
ATOM 683 C CA . GLY A 1 90 ? 26.278 -0.075 -21.900 1.00 83.69 90 GLY A CA 1
ATOM 684 C C . GLY A 1 90 ? 27.609 -0.829 -22.006 1.00 83.69 90 GLY A C 1
ATOM 685 O O . GLY A 1 90 ? 28.593 -0.286 -22.504 1.00 83.69 90 GLY A O 1
ATOM 686 N N . SER A 1 91 ? 27.641 -2.107 -21.616 1.00 83.12 91 SER A N 1
ATOM 687 C CA . SER A 1 91 ? 28.828 -2.960 -21.769 1.00 83.12 91 SER A CA 1
ATOM 688 C C . SER A 1 91 ? 29.215 -3.142 -23.241 1.00 83.12 91 SER A C 1
ATOM 690 O O . SER A 1 91 ? 30.399 -3.100 -23.573 1.00 83.12 91 SER A O 1
ATOM 692 N N . ARG A 1 92 ? 28.230 -3.271 -24.137 1.00 77.00 92 ARG A N 1
ATOM 693 C CA . ARG A 1 92 ? 28.455 -3.325 -25.590 1.00 77.00 92 ARG A CA 1
ATOM 694 C C . ARG A 1 92 ? 28.926 -1.994 -26.174 1.00 77.00 92 ARG A C 1
ATOM 696 O O . ARG A 1 92 ? 29.674 -2.007 -27.146 1.00 77.00 92 ARG A O 1
ATOM 703 N N . ALA A 1 93 ? 28.506 -0.870 -25.598 1.00 74.50 93 ALA A N 1
ATOM 704 C CA . ALA A 1 93 ? 28.949 0.457 -26.016 1.00 74.50 93 ALA A CA 1
ATOM 705 C C . ALA A 1 93 ? 30.410 0.744 -25.630 1.00 74.50 93 ALA A C 1
ATOM 707 O O . ALA A 1 93 ? 31.099 1.411 -26.388 1.00 74.50 93 ALA A O 1
ATOM 708 N N . VAL A 1 94 ? 30.889 0.215 -24.497 1.00 76.31 94 VAL A N 1
ATOM 709 C CA . VAL A 1 94 ? 32.294 0.351 -24.051 1.00 76.31 94 VAL A CA 1
ATOM 710 C C . VAL A 1 94 ? 33.239 -0.625 -24.767 1.00 76.31 94 VAL A C 1
ATOM 712 O O . VAL A 1 94 ? 34.442 -0.398 -24.819 1.00 76.31 94 VAL A O 1
ATOM 715 N N . ALA A 1 95 ? 32.709 -1.712 -25.335 1.00 62.28 95 ALA A N 1
ATOM 716 C CA . ALA A 1 95 ? 33.477 -2.677 -26.126 1.00 62.28 95 ALA A CA 1
ATOM 717 C C . ALA A 1 95 ? 33.669 -2.269 -27.607 1.00 62.28 95 ALA A C 1
ATOM 719 O O . ALA A 1 95 ? 34.211 -3.059 -28.383 1.00 62.28 95 ALA A O 1
ATOM 720 N N . ARG A 1 96 ? 33.209 -1.075 -28.006 1.00 50.03 96 ARG A N 1
ATOM 721 C CA . ARG A 1 96 ? 33.463 -0.439 -29.309 1.00 50.03 96 ARG A CA 1
ATOM 722 C C . ARG A 1 96 ? 34.434 0.720 -29.148 1.00 50.03 96 ARG A C 1
ATOM 724 O O . ARG A 1 96 ? 35.224 0.914 -30.094 1.00 50.03 96 ARG A O 1
#

Secondary structure (DSSP, 8-state):
-PPPPTHHHHHHHHHTTT--S-EE-TTHHHHTTSHHHHHHHHHHHHHHT--EEETTEEEPTTS--HHHHHHHHHHHHHHHHHHHHHHHHHHHHHT-

Nearest PDB structures (foldseek):
  2qum-assembly1_B  TM=6.618E-01  e=2.718E+00  Pseudomonas cichorii
  4q7i-assembly1_A  TM=6.600E-01  e=3.099E+00  Escherichia coli K-12
  4pfh-assembly1_B  TM=6.639E-01  e=3.309E+00  Pseudomonas cichorii
  4pgl-assembly2_D  TM=6.708E-01  e=4.300E+00  Pseudomonas cichorii
  4xsl-assembly2_C  TM=6.605E-01  e=4.592E+00  Pseudomonas cichorii

Foldseek 3Di:
DDDDDPVLVVVLVCLVVLNAQEAECACVVVCLLPVVSVLSVLVSCQVSVHWYAYPVGIDRSVPPDPVSVVSNVVNVVVVVVVVVVVVVVVVVVVVD